Protein AF-A0A0P0XG26-F1 (afdb_monomer)

Organism: Oryza sativa subsp. japonica (NCBI:txid39947)

Secondary structure (DSSP, 8-state):
-EEEEEE--BTTGGGT---B---SS--BSS-TTSGGGGBBTTT--BGGGEEEEE-----TTTHHHHHHHTT-------------S--------

Radius of gyration: 22.9 Å; Cα contacts (8 Å, |Δi|>4): 112; chains: 1; bounding box: 59×46×50 Å

pLDDT: mean 74.87, std 17.66, range [43.62, 94.25]

InterPro domains:
  IPR006456 ZF-HD homeobox protein, Cys/His-rich dimerisation domain [PF04770] (2-54)
  IPR006456 ZF-HD homeobox protein, Cys/His-rich dimerisation domain [PS51523] (4-53)
  IPR006456 ZF-HD homeobox protein, Cys/His-rich dimerisation domain [TIGR01566] (3-52)

Structure (mmCIF, N/CA/C/O backbone):
data_AF-A0A0P0XG26-F1
#
_entry.id   AF-A0A0P0XG26-F1
#
loop_
_atom_site.group_PDB
_atom_site.id
_atom_site.type_symbol
_atom_site.label_atom_id
_atom_site.label_alt_id
_atom_site.label_comp_id
_atom_site.label_asym_id
_atom_site.label_entity_id
_atom_site.label_seq_id
_atom_site.pdbx_PDB_ins_code
_atom_site.Cartn_x
_atom_site.Cartn_y
_atom_site.Cartn_z
_atom_site.occupancy
_atom_site.B_iso_or_equiv
_atom_site.auth_seq_id
_atom_site.auth_comp_id
_atom_site.auth_asym_id
_atom_site.auth_atom_id
_atom_site.pdbx_PDB_model_num
ATOM 1 N N . ARG A 1 1 ? -3.940 4.670 14.850 1.00 77.56 1 ARG A N 1
ATOM 2 C CA . ARG A 1 1 ? -4.585 3.766 13.855 1.00 77.56 1 ARG A CA 1
ATOM 3 C C . ARG A 1 1 ? -3.565 3.360 12.785 1.00 77.56 1 ARG A C 1
ATOM 5 O O . ARG A 1 1 ? -2.700 4.163 12.468 1.00 77.56 1 ARG A O 1
ATOM 12 N N . VAL A 1 2 ? -3.627 2.148 12.222 1.00 86.50 2 VAL A N 1
ATOM 13 C CA . VAL A 1 2 ? -2.725 1.721 11.125 1.00 86.50 2 VAL A CA 1
ATOM 14 C C . VAL A 1 2 ? -3.471 1.763 9.793 1.00 86.50 2 VAL A C 1
ATOM 16 O O . VAL A 1 2 ? -4.612 1.314 9.714 1.00 86.50 2 VAL A O 1
ATOM 19 N N . ARG A 1 3 ? -2.827 2.296 8.755 1.00 89.38 3 ARG A N 1
ATOM 20 C CA . ARG A 1 3 ? -3.272 2.258 7.358 1.00 89.38 3 ARG A CA 1
ATOM 21 C C . ARG A 1 3 ? -2.203 1.598 6.492 1.00 89.38 3 ARG A C 1
ATOM 23 O O . ARG A 1 3 ? -1.041 1.521 6.887 1.00 89.38 3 ARG A O 1
ATOM 30 N N . TYR A 1 4 ? -2.601 1.118 5.322 1.00 92.44 4 TYR A N 1
ATOM 31 C CA . TYR A 1 4 ? -1.706 0.492 4.356 1.00 92.44 4 TYR A CA 1
ATOM 32 C C . TYR A 1 4 ? -1.773 1.294 3.052 1.00 92.44 4 TYR A C 1
ATOM 34 O O . TYR A 1 4 ? -2.855 1.499 2.507 1.00 92.44 4 TYR A O 1
ATOM 42 N N . GLY A 1 5 ? -0.628 1.818 2.622 1.00 92.25 5 GLY A N 1
ATOM 43 C CA . GLY A 1 5 ? -0.491 2.669 1.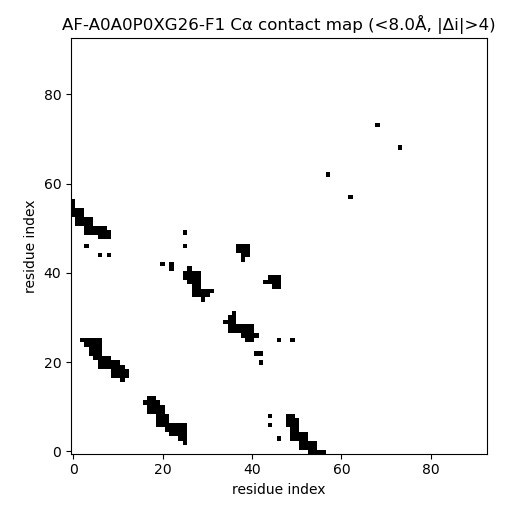441 1.00 92.25 5 GLY A CA 1
ATOM 44 C C . GLY A 1 5 ? -0.131 1.858 0.204 1.00 92.25 5 GLY A C 1
ATOM 45 O O . GLY A 1 5 ? -0.815 0.893 -0.143 1.00 92.25 5 GLY A O 1
ATOM 46 N N . GLU A 1 6 ? 0.968 2.230 -0.448 1.00 93.38 6 GLU A N 1
ATOM 47 C CA . GLU A 1 6 ? 1.349 1.657 -1.730 1.00 93.38 6 GLU A CA 1
ATOM 48 C C . GLU A 1 6 ? 1.888 0.228 -1.650 1.00 93.38 6 GLU A C 1
ATOM 50 O O . GLU A 1 6 ? 2.575 -0.133 -0.690 1.00 93.38 6 GLU A O 1
ATOM 55 N N . CYS A 1 7 ? 1.601 -0.574 -2.681 1.00 94.25 7 CYS A N 1
ATOM 56 C CA . CYS A 1 7 ? 2.151 -1.922 -2.816 1.00 94.25 7 CYS A CA 1
ATOM 57 C C . CYS A 1 7 ? 3.625 -1.862 -3.241 1.00 94.25 7 CYS A C 1
ATOM 59 O O . CYS A 1 7 ? 3.981 -1.120 -4.152 1.00 94.25 7 CYS A O 1
ATOM 61 N N . ARG A 1 8 ? 4.481 -2.672 -2.610 1.00 92.19 8 ARG A N 1
ATOM 62 C CA . ARG A 1 8 ? 5.929 -2.750 -2.886 1.00 92.19 8 ARG A CA 1
ATOM 63 C C . ARG A 1 8 ? 6.379 -4.105 -3.409 1.00 92.19 8 ARG A C 1
ATOM 65 O O . ARG A 1 8 ? 7.572 -4.398 -3.442 1.00 92.19 8 ARG A O 1
ATOM 72 N N . ARG A 1 9 ? 5.433 -4.965 -3.784 1.00 90.56 9 ARG A N 1
ATOM 73 C CA . ARG A 1 9 ? 5.767 -6.262 -4.361 1.00 90.56 9 ARG A CA 1
ATOM 74 C C . ARG A 1 9 ? 6.271 -6.060 -5.789 1.00 90.56 9 ARG A C 1
ATOM 76 O O . ARG A 1 9 ? 5.604 -5.429 -6.600 1.00 90.56 9 ARG A O 1
ATOM 83 N N . ASN A 1 10 ? 7.431 -6.629 -6.103 1.00 90.75 10 ASN A N 1
ATOM 84 C CA . ASN A 1 10 ? 7.894 -6.732 -7.482 1.00 90.75 10 ASN A CA 1
ATOM 85 C C . ASN A 1 10 ? 7.139 -7.877 -8.176 1.00 90.75 10 ASN A C 1
ATOM 87 O O . ASN A 1 10 ? 7.412 -9.052 -7.918 1.00 90.75 10 ASN A O 1
ATOM 91 N N . HIS A 1 11 ? 6.190 -7.536 -9.045 1.00 85.31 11 HIS A N 1
ATOM 92 C CA . HIS A 1 11 ? 5.398 -8.513 -9.794 1.00 85.31 11 HIS A CA 1
ATOM 93 C C . HIS A 1 11 ? 6.210 -9.164 -10.926 1.00 85.31 11 HIS A C 1
ATOM 95 O O . HIS A 1 11 ? 5.985 -10.330 -11.247 1.00 85.31 11 HIS A O 1
ATOM 101 N N . ALA A 1 12 ? 7.222 -8.470 -11.457 1.00 88.06 12 ALA A N 1
ATOM 102 C CA . ALA A 1 12 ? 8.117 -8.994 -12.490 1.00 88.06 12 ALA A CA 1
ATOM 103 C C . ALA A 1 12 ? 9.311 -9.798 -11.944 1.00 88.06 12 ALA A C 1
ATOM 105 O O . ALA A 1 12 ? 10.076 -10.344 -12.738 1.00 88.06 12 ALA A O 1
ATOM 106 N N . ALA A 1 13 ? 9.458 -9.939 -10.619 1.00 85.94 13 ALA A N 1
ATOM 107 C CA . ALA A 1 13 ? 10.584 -10.659 -10.011 1.00 85.94 13 ALA A CA 1
ATOM 108 C C . ALA A 1 13 ? 10.727 -12.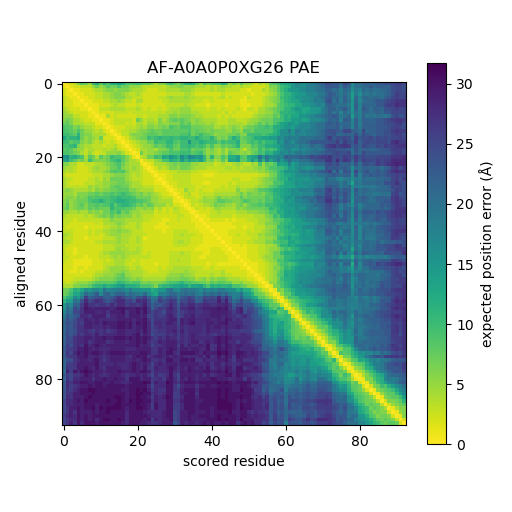091 -10.551 1.00 85.94 13 ALA A C 1
ATOM 110 O O . ALA A 1 13 ? 11.834 -12.559 -10.798 1.00 85.94 13 ALA A O 1
ATOM 111 N N . ARG A 1 14 ? 9.599 -12.777 -10.787 1.00 80.56 14 ARG A N 1
ATOM 112 C CA . ARG A 1 14 ? 9.578 -14.143 -11.341 1.00 80.56 14 ARG A CA 1
ATOM 113 C C . ARG A 1 14 ? 10.068 -14.218 -12.791 1.00 80.56 14 ARG A C 1
ATOM 115 O O . ARG A 1 14 ? 10.479 -15.284 -13.222 1.00 80.56 14 ARG A O 1
ATOM 122 N N . MET A 1 15 ? 10.013 -13.107 -13.520 1.00 84.38 15 MET A N 1
ATOM 123 C CA . MET A 1 15 ? 10.421 -12.985 -14.923 1.00 84.38 15 MET A CA 1
ATOM 124 C C . MET A 1 15 ? 11.844 -12.410 -15.056 1.00 84.38 15 MET A C 1
ATOM 126 O O . MET A 1 15 ? 12.280 -12.113 -16.162 1.00 84.38 15 MET A O 1
ATOM 130 N N . GLY A 1 16 ? 12.562 -12.203 -13.942 1.00 88.56 16 GLY A N 1
ATOM 131 C CA . GLY A 1 16 ? 13.886 -11.568 -13.934 1.00 88.56 16 GLY A CA 1
ATOM 132 C C . GLY A 1 16 ? 13.860 -10.044 -14.101 1.00 88.56 16 GLY A C 1
ATOM 133 O O . GLY A 1 16 ? 14.909 -9.430 -14.265 1.00 88.56 16 GLY A O 1
ATOM 134 N N . GLY A 1 17 ? 12.677 -9.426 -14.050 1.00 86.88 17 GLY A N 1
ATOM 135 C CA . GLY A 1 17 ? 12.497 -7.981 -14.166 1.00 86.88 17 GLY A CA 1
ATOM 136 C C . GLY A 1 17 ? 12.227 -7.289 -12.828 1.00 86.88 17 GLY A C 1
ATOM 137 O O . GLY A 1 17 ? 12.024 -7.921 -11.786 1.00 86.88 17 GLY A O 1
ATOM 138 N N . HIS A 1 18 ? 12.163 -5.958 -12.869 1.00 84.88 18 HIS A N 1
ATOM 139 C CA . HIS A 1 18 ? 11.711 -5.133 -11.752 1.00 84.88 18 HIS A CA 1
ATOM 140 C C . HIS A 1 18 ? 10.548 -4.248 -12.193 1.00 84.88 18 HIS A C 1
ATOM 142 O O . HIS A 1 18 ? 10.743 -3.234 -12.854 1.00 84.88 18 HIS A O 1
ATOM 148 N N . ALA A 1 19 ? 9.335 -4.654 -11.824 1.00 83.69 19 ALA A N 1
ATOM 149 C CA . ALA A 1 19 ? 8.119 -3.888 -12.050 1.00 83.69 19 ALA A CA 1
ATOM 150 C C . ALA A 1 19 ? 7.265 -3.956 -10.785 1.00 83.69 19 ALA A C 1
ATOM 152 O O . ALA A 1 19 ? 6.757 -5.016 -10.402 1.00 83.69 19 ALA A O 1
ATOM 153 N N . VAL A 1 20 ? 7.158 -2.817 -10.108 1.00 80.50 20 VAL A N 1
ATO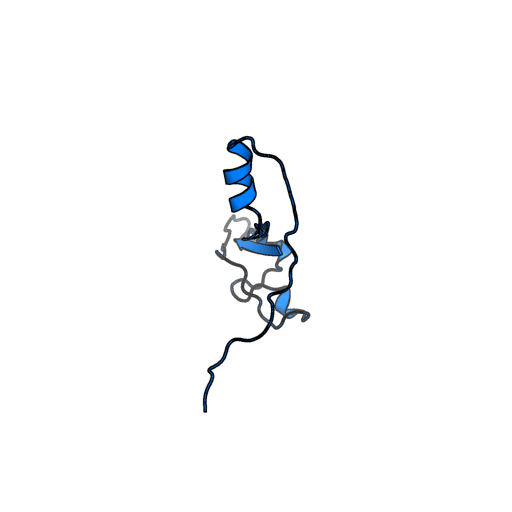M 154 C CA . VAL A 1 20 ? 6.267 -2.641 -8.965 1.00 80.50 20 VAL A CA 1
ATOM 155 C C . VAL A 1 20 ? 4.969 -2.075 -9.519 1.00 80.50 20 VAL A C 1
ATOM 157 O O . VAL A 1 20 ? 4.923 -0.923 -9.936 1.00 80.50 20 VAL A O 1
ATOM 160 N N . ASP A 1 21 ? 3.927 -2.898 -9.534 1.00 69.50 21 ASP A N 1
ATOM 161 C CA . ASP A 1 21 ? 2.600 -2.605 -10.100 1.00 69.50 21 ASP A CA 1
ATOM 162 C C . ASP A 1 21 ? 1.777 -1.656 -9.191 1.00 69.50 21 ASP A C 1
ATOM 164 O O . ASP A 1 21 ? 0.578 -1.812 -8.986 1.00 69.50 21 ASP A O 1
ATOM 168 N N . GLY A 1 22 ? 2.468 -0.742 -8.504 1.00 77.6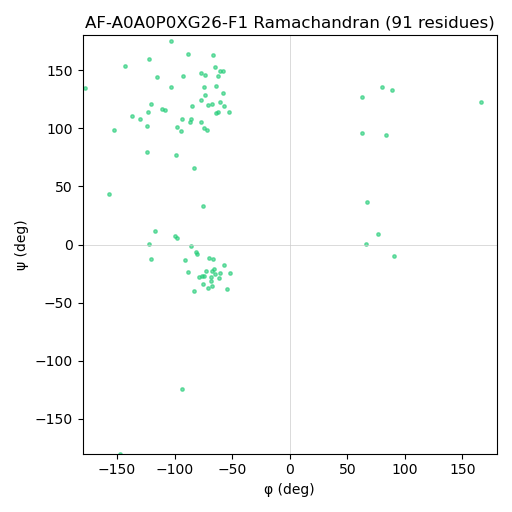9 22 GLY A N 1
ATOM 169 C CA . GLY A 1 22 ? 2.086 -0.198 -7.203 1.00 77.69 22 GLY A CA 1
ATOM 170 C C . GLY A 1 22 ? 0.668 0.370 -7.131 1.00 77.69 22 GLY A C 1
ATOM 171 O O . GLY A 1 22 ? 0.379 1.426 -7.691 1.00 77.69 22 GLY A O 1
ATOM 172 N N . CYS A 1 23 ? -0.194 -0.266 -6.331 1.00 89.81 23 CYS A N 1
ATOM 173 C CA . CYS A 1 23 ? -1.422 0.364 -5.838 1.00 89.81 23 CYS A CA 1
ATOM 174 C C . CYS A 1 23 ? -1.063 1.634 -5.060 1.00 89.81 23 CYS A C 1
ATOM 176 O O . CYS A 1 23 ? -0.016 1.662 -4.420 1.00 89.81 23 CYS A O 1
ATOM 178 N N . ARG A 1 24 ? -1.928 2.654 -5.047 1.00 87.31 24 ARG A N 1
ATOM 179 C CA . ARG A 1 24 ? -1.710 3.877 -4.242 1.00 87.31 24 ARG A CA 1
ATOM 180 C C . ARG A 1 24 ? -2.264 3.767 -2.823 1.00 87.31 24 ARG A C 1
ATOM 182 O O . ARG A 1 24 ? -1.770 4.422 -1.910 1.00 87.31 24 ARG A O 1
ATOM 189 N N . GLU A 1 25 ? -3.241 2.893 -2.641 1.00 89.62 25 GLU A N 1
ATOM 190 C CA . GLU A 1 25 ? -3.894 2.612 -1.371 1.00 89.62 25 GLU A CA 1
ATOM 191 C C . GLU A 1 25 ? -4.227 1.121 -1.268 1.00 89.62 25 GLU A C 1
ATOM 193 O O . GLU A 1 25 ? -4.366 0.425 -2.279 1.00 89.62 25 GLU A O 1
ATOM 198 N N . PHE A 1 26 ? -4.309 0.613 -0.039 1.00 92.25 26 PHE A N 1
ATOM 199 C CA . PHE A 1 26 ? -4.778 -0.742 0.219 1.00 92.25 26 PHE A CA 1
ATOM 200 C C . PHE A 1 26 ? -6.303 -0.767 0.291 1.00 92.25 26 PHE A C 1
ATOM 202 O O . PHE A 1 26 ? -6.901 -0.169 1.187 1.00 92.25 26 PHE A O 1
ATOM 209 N N . LEU A 1 27 ? -6.908 -1.528 -0.614 1.00 92.00 27 LEU A N 1
ATOM 210 C CA . LEU A 1 27 ? -8.337 -1.813 -0.625 1.00 92.00 27 LEU A CA 1
ATOM 211 C C . LEU A 1 27 ? -8.529 -3.270 -0.220 1.00 92.00 27 LEU A C 1
ATOM 213 O O . LEU A 1 27 ? -8.053 -4.157 -0.921 1.00 92.00 27 LEU A O 1
ATOM 217 N N . ALA A 1 28 ? -9.182 -3.519 0.910 1.00 92.44 28 ALA A N 1
ATOM 218 C CA . ALA A 1 28 ? -9.495 -4.875 1.347 1.00 92.44 28 ALA A CA 1
ATOM 219 C C . ALA A 1 28 ? -10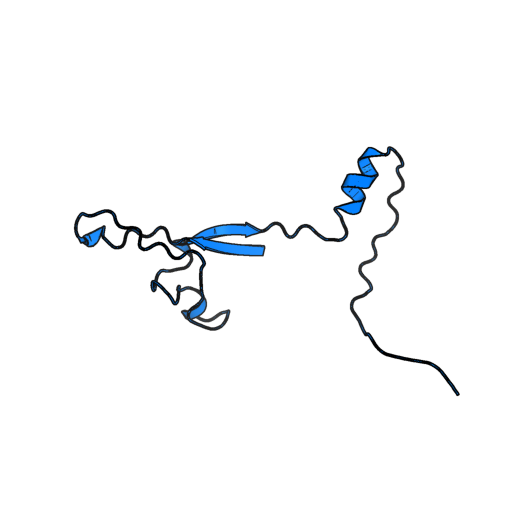.462 -5.557 0.363 1.00 92.44 28 ALA A C 1
ATOM 221 O O . ALA A 1 28 ? -11.436 -4.947 -0.066 1.00 92.44 28 ALA A O 1
ATOM 222 N N . GLU A 1 29 ? -10.207 -6.823 0.029 1.00 92.94 29 GLU A N 1
ATOM 223 C CA . GLU A 1 29 ? -11.090 -7.645 -0.818 1.00 92.94 29 GLU A CA 1
ATOM 224 C C . GLU A 1 29 ? -12.376 -8.077 -0.085 1.00 92.94 29 GLU A C 1
ATOM 226 O O . GLU A 1 29 ? -13.377 -8.388 -0.721 1.00 92.94 29 GLU A O 1
ATOM 231 N N . GLY A 1 30 ? -12.367 -8.096 1.252 1.00 90.81 30 GLY A N 1
ATOM 232 C CA . GLY A 1 30 ? -13.502 -8.541 2.062 1.00 90.81 30 GLY A CA 1
ATOM 233 C C . GLY A 1 30 ? -13.640 -7.817 3.400 1.00 90.81 30 GLY A C 1
ATOM 234 O O . GLY A 1 30 ? -12.836 -6.953 3.744 1.00 90.81 30 GLY A O 1
ATOM 235 N N . GLU A 1 31 ? -14.669 -8.210 4.152 1.00 89.38 31 GLU A N 1
ATOM 236 C CA . GLU A 1 31 ? -15.045 -7.654 5.460 1.00 89.38 31 GLU A CA 1
ATOM 237 C C . GLU A 1 31 ? -13.952 -7.801 6.526 1.00 89.38 31 GLU A C 1
ATOM 239 O O . GLU A 1 31 ? -13.183 -8.773 6.534 1.00 89.38 31 GLU A O 1
ATOM 244 N N . GLU A 1 32 ? -13.910 -6.842 7.454 1.00 84.19 32 GLU A N 1
ATOM 245 C CA . GLU A 1 32 ? -12.946 -6.804 8.553 1.00 84.19 32 GLU A CA 1
ATOM 246 C C . GLU A 1 32 ? -13.040 -8.082 9.409 1.00 84.19 32 GLU A C 1
ATOM 248 O O . GLU A 1 32 ? -14.117 -8.529 9.785 1.00 84.19 32 GLU A O 1
ATOM 253 N N . GLY A 1 33 ? -11.897 -8.723 9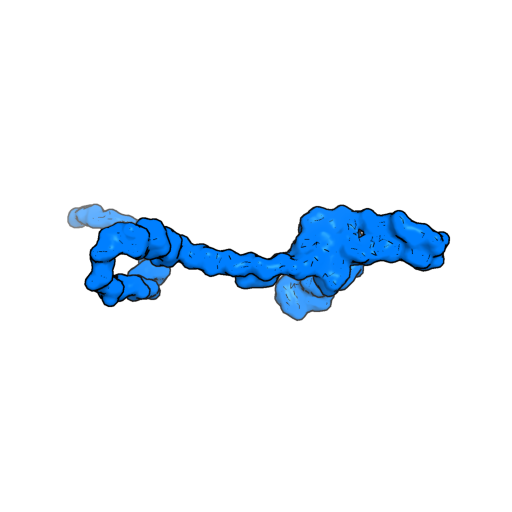.671 1.00 83.44 33 GLY A N 1
ATOM 254 C CA . GLY A 1 33 ? -11.837 -10.011 10.380 1.00 83.44 33 GLY A CA 1
ATOM 255 C C . GLY A 1 33 ? -11.897 -11.255 9.484 1.00 83.44 33 GLY A C 1
ATOM 256 O O . GLY A 1 33 ? -11.581 -12.348 9.950 1.00 83.44 33 GLY A O 1
ATOM 257 N N . THR A 1 34 ? -12.203 -11.116 8.190 1.00 87.94 34 THR A N 1
ATOM 258 C CA . THR A 1 34 ? -12.117 -12.227 7.226 1.00 87.94 34 THR A CA 1
ATOM 259 C C . THR A 1 34 ? -10.722 -12.343 6.601 1.00 87.94 34 THR A C 1
ATOM 261 O O . THR A 1 34 ? -9.927 -11.401 6.603 1.00 87.94 34 THR A O 1
ATOM 264 N N . GLY A 1 35 ? -10.420 -13.488 5.977 1.00 85.25 35 GLY A N 1
ATOM 265 C CA . GLY A 1 35 ? -9.197 -13.644 5.178 1.00 85.25 35 GLY A CA 1
ATOM 266 C C . GLY A 1 35 ? -9.111 -12.669 3.991 1.00 85.25 35 GLY A C 1
ATOM 267 O O . GLY A 1 35 ? -8.008 -12.337 3.557 1.00 85.25 35 GLY A O 1
ATOM 268 N N . GLY A 1 36 ? -10.254 -12.176 3.496 1.00 88.00 36 GLY A N 1
ATOM 269 C CA . GLY A 1 36 ? -10.330 -11.160 2.440 1.00 88.00 36 GLY A CA 1
ATOM 270 C C . GLY A 1 36 ? -9.839 -9.783 2.894 1.00 88.00 36 GLY A C 1
ATOM 271 O O . GLY A 1 36 ? -9.198 -9.080 2.118 1.00 88.00 36 GLY A O 1
ATOM 272 N N . ALA A 1 37 ? -9.998 -9.430 4.176 1.00 92.19 37 ALA A N 1
ATOM 273 C CA . ALA A 1 37 ? -9.469 -8.174 4.724 1.00 92.19 37 ALA A CA 1
ATOM 274 C C . ALA A 1 37 ? -7.933 -8.099 4.754 1.00 92.19 37 ALA A C 1
ATOM 276 O O . ALA A 1 37 ? -7.349 -7.037 4.986 1.00 92.19 37 ALA A O 1
ATOM 277 N N . LEU A 1 38 ? -7.252 -9.226 4.536 1.00 93.25 38 LEU A N 1
ATOM 278 C CA . LEU A 1 38 ? -5.795 -9.305 4.515 1.00 93.25 38 LEU A CA 1
ATOM 279 C C . LEU A 1 38 ? -5.199 -9.093 3.122 1.00 93.25 38 LEU A C 1
ATOM 281 O O . LEU A 1 38 ? -3.983 -8.907 3.017 1.00 93.25 38 LEU A O 1
ATOM 285 N N . ARG A 1 39 ? -6.017 -9.131 2.067 1.00 94.00 39 ARG A N 1
ATOM 286 C CA . ARG A 1 39 ? -5.576 -9.061 0.672 1.00 94.00 39 ARG A CA 1
ATOM 287 C C . ARG A 1 39 ? -6.088 -7.801 -0.006 1.00 94.00 39 ARG A C 1
ATOM 289 O O . ARG A 1 39 ? -7.194 -7.343 0.260 1.00 94.00 39 ARG A O 1
ATOM 296 N N . CYS A 1 40 ? -5.248 -7.255 -0.876 1.00 93.81 40 CYS A N 1
ATOM 297 C CA . CYS A 1 40 ? -5.583 -6.108 -1.696 1.00 93.81 40 CYS A CA 1
ATOM 298 C C . CYS A 1 40 ? -6.479 -6.550 -2.858 1.00 93.81 40 CYS A C 1
ATOM 300 O O . CYS A 1 40 ? -6.061 -7.386 -3.655 1.00 93.81 40 CYS A O 1
ATOM 302 N N . ALA A 1 41 ? -7.658 -5.952 -3.003 1.00 93.00 41 ALA A N 1
ATOM 303 C CA . ALA A 1 41 ? -8.579 -6.211 -4.106 1.00 93.00 41 ALA A CA 1
ATOM 304 C C . ALA A 1 41 ? -7.983 -5.853 -5.482 1.00 93.00 41 ALA A C 1
ATOM 306 O O . ALA A 1 41 ? -8.335 -6.465 -6.483 1.00 93.00 41 ALA A O 1
ATOM 307 N N . ALA A 1 42 ? -7.062 -4.880 -5.538 1.00 90.44 42 ALA A N 1
ATOM 308 C CA . ALA A 1 42 ? -6.499 -4.390 -6.797 1.00 90.44 42 ALA A CA 1
ATOM 309 C C . ALA A 1 42 ? -5.345 -5.258 -7.334 1.00 90.44 42 ALA A C 1
ATOM 311 O O . ALA A 1 42 ? -5.255 -5.482 -8.534 1.00 90.44 42 ALA A O 1
ATOM 312 N N . CYS A 1 43 ? -4.456 -5.748 -6.460 1.00 91.62 43 CYS A N 1
ATOM 313 C CA . CYS A 1 43 ? -3.259 -6.506 -6.868 1.00 91.62 43 CYS A CA 1
ATOM 314 C C . CYS A 1 43 ? -3.164 -7.918 -6.267 1.00 91.62 43 CYS A C 1
ATOM 316 O O . CYS A 1 43 ? -2.160 -8.607 -6.463 1.00 91.62 43 CYS A O 1
ATOM 318 N N . GLY A 1 44 ? -4.143 -8.335 -5.459 1.00 91.06 44 GLY A N 1
ATOM 319 C CA . GLY A 1 44 ? -4.170 -9.628 -4.764 1.00 91.06 44 GLY A CA 1
ATOM 320 C C . GLY A 1 44 ? -3.089 -9.809 -3.691 1.00 91.06 44 GLY A C 1
ATOM 321 O O . GLY A 1 44 ? -2.994 -10.869 -3.071 1.00 91.06 44 GLY A O 1
ATOM 322 N N . CYS A 1 45 ? -2.236 -8.808 -3.459 1.00 92.50 45 CYS A N 1
ATOM 323 C CA . CYS A 1 45 ? -1.131 -8.926 -2.518 1.00 92.50 45 CYS A CA 1
ATOM 324 C C . CYS A 1 45 ? -1.614 -8.801 -1.076 1.00 92.50 45 CYS A C 1
ATOM 326 O O . CYS A 1 45 ? -2.530 -8.046 -0.759 1.00 92.50 45 CYS A O 1
ATOM 328 N N . HIS A 1 46 ? -0.945 -9.513 -0.174 1.00 93.50 46 HIS A N 1
ATOM 329 C CA . HIS A 1 46 ? -1.189 -9.369 1.255 1.00 93.50 46 HIS A CA 1
ATOM 330 C C . HIS A 1 46 ? -0.862 -7.941 1.724 1.00 93.50 46 HIS A C 1
ATOM 332 O O . HIS A 1 46 ? 0.126 -7.355 1.274 1.00 93.50 46 HIS A O 1
ATOM 338 N N . ARG A 1 47 ? -1.614 -7.409 2.695 1.00 93.12 47 ARG A N 1
ATOM 339 C CA . ARG A 1 47 ? -1.405 -6.074 3.293 1.00 93.12 47 ARG A CA 1
ATOM 340 C C . ARG A 1 47 ? 0.029 -5.826 3.782 1.00 93.12 47 ARG A C 1
ATOM 342 O O . ARG A 1 47 ? 0.472 -4.689 3.837 1.00 93.12 47 ARG A O 1
ATOM 349 N N . SER A 1 48 ? 0.780 -6.884 4.106 1.00 92.56 48 SER A N 1
ATOM 350 C CA . SER A 1 48 ? 2.199 -6.794 4.499 1.00 92.56 48 SER A CA 1
ATOM 351 C C . SER A 1 48 ? 3.117 -6.304 3.378 1.00 92.56 48 SER A C 1
ATOM 353 O O . SER A 1 48 ? 4.170 -5.748 3.666 1.00 92.56 48 SER A O 1
ATOM 355 N N . PHE A 1 49 ? 2.736 -6.504 2.113 1.00 92.50 49 PHE A N 1
ATOM 356 C CA . PHE A 1 49 ? 3.466 -5.960 0.967 1.00 92.50 49 PHE A CA 1
ATOM 357 C C . PHE A 1 49 ? 3.131 -4.491 0.702 1.00 92.50 49 PHE A C 1
ATOM 359 O O . PHE A 1 49 ? 3.775 -3.864 -0.136 1.00 92.50 49 PHE A O 1
ATOM 366 N N . HIS A 1 50 ? 2.139 -3.937 1.399 1.00 93.56 50 HIS A N 1
ATOM 367 C CA . HIS A 1 50 ? 1.814 -2.522 1.333 1.00 93.56 50 HIS A CA 1
ATOM 368 C C . HIS A 1 50 ? 2.550 -1.754 2.430 1.00 93.56 50 HIS A C 1
ATOM 370 O O . HIS A 1 50 ? 2.733 -2.255 3.544 1.00 93.56 50 HIS A O 1
ATOM 376 N N . ARG A 1 51 ? 2.965 -0.514 2.141 1.00 92.75 51 ARG A N 1
ATOM 377 C CA . ARG A 1 51 ? 3.610 0.348 3.142 1.00 92.75 51 ARG A CA 1
ATOM 378 C C . ARG A 1 51 ? 2.683 0.514 4.345 1.00 92.75 51 ARG A C 1
ATOM 380 O O . ARG A 1 51 ? 1.608 1.095 4.228 1.00 92.75 51 ARG A O 1
ATOM 387 N N . ARG A 1 52 ? 3.138 0.077 5.520 1.00 92.75 52 ARG A N 1
ATOM 388 C CA . ARG A 1 52 ? 2.460 0.356 6.787 1.00 92.75 52 ARG A CA 1
ATOM 389 C C . ARG A 1 52 ? 2.633 1.834 7.134 1.00 92.75 52 ARG A C 1
ATOM 391 O O . ARG A 1 52 ? 3.753 2.301 7.313 1.00 92.75 52 ARG A O 1
ATOM 398 N N . VAL A 1 53 ? 1.522 2.545 7.251 1.00 89.94 53 VAL A N 1
ATOM 399 C CA . VAL A 1 53 ? 1.459 3.942 7.680 1.00 89.94 53 VAL A CA 1
ATOM 400 C C . VAL A 1 53 ? 0.808 3.973 9.056 1.00 89.94 53 VAL A C 1
ATOM 402 O O . VAL A 1 53 ? -0.344 3.570 9.229 1.00 89.94 53 VAL A O 1
ATOM 405 N N . VAL A 1 54 ? 1.559 4.416 10.060 1.00 88.69 54 VAL A N 1
ATOM 406 C CA . VAL A 1 54 ? 1.013 4.643 11.398 1.00 88.69 54 VAL A CA 1
ATOM 407 C C . VAL A 1 54 ? 0.426 6.044 11.404 1.00 88.69 54 VAL A C 1
ATOM 409 O O . VAL A 1 54 ? 1.153 7.029 11.366 1.00 88.69 54 VAL A O 1
ATOM 412 N N . VAL A 1 55 ? -0.901 6.122 11.417 1.00 82.12 55 VAL A N 1
ATOM 413 C CA . VAL A 1 55 ? -1.605 7.387 11.598 1.00 82.12 55 VAL A CA 1
ATOM 414 C C . VAL A 1 55 ? -1.725 7.593 13.098 1.00 82.12 55 VAL A C 1
ATOM 416 O O . VAL A 1 55 ? -2.506 6.904 13.774 1.00 82.12 55 VAL A O 1
ATOM 419 N N . VAL A 1 56 ? -0.912 8.504 13.622 1.00 79.44 56 VAL A N 1
ATOM 420 C CA . VAL A 1 56 ? -1.157 9.081 14.940 1.00 79.44 56 VAL A CA 1
ATOM 421 C C . VAL A 1 56 ? -2.474 9.843 14.828 1.00 79.44 56 VAL A C 1
ATOM 423 O O . VAL A 1 56 ? -2.615 10.752 14.016 1.00 79.44 56 VAL A O 1
ATOM 426 N N . GLN A 1 57 ? -3.501 9.370 15.534 1.00 64.31 57 GLN A N 1
ATOM 427 C CA . GLN A 1 57 ? -4.723 10.150 15.676 1.00 64.31 57 GLN A CA 1
ATOM 428 C C . GLN A 1 57 ? -4.360 11.292 16.610 1.00 64.31 57 GLN A C 1
ATOM 430 O O . GLN A 1 57 ? -4.285 11.100 17.820 1.00 64.31 57 GLN A O 1
ATOM 435 N N . GLN A 1 58 ? -4.069 12.445 16.021 1.00 61.84 58 GLN A N 1
ATOM 436 C CA . GLN A 1 58 ? -4.019 13.692 16.754 1.00 61.84 58 GLN A CA 1
ATOM 437 C C . GLN A 1 58 ? -5.435 13.918 17.296 1.00 61.84 58 GLN A C 1
ATOM 439 O O . GLN A 1 58 ? -6.402 14.001 16.534 1.00 61.84 58 GLN A O 1
ATOM 444 N N . CYS A 1 59 ? -5.584 13.872 18.615 1.00 61.00 59 CYS A N 1
ATOM 445 C CA . CYS A 1 59 ? -6.830 14.227 19.267 1.00 61.00 59 CYS A CA 1
ATOM 446 C C . CYS A 1 59 ? -7.152 15.687 18.938 1.00 61.00 59 CYS A C 1
ATOM 448 O O . CYS A 1 59 ? -6.395 16.575 19.309 1.00 61.00 59 CYS A O 1
ATOM 450 N N . CYS A 1 60 ? -8.314 15.966 18.341 1.00 59.38 60 CYS A N 1
ATOM 451 C CA . CYS A 1 60 ? -8.772 17.348 18.144 1.00 59.38 60 CYS A CA 1
ATOM 452 C C . CYS A 1 60 ? -8.865 18.136 19.471 1.00 59.38 60 CYS A C 1
ATOM 454 O O . CYS A 1 60 ? -8.902 19.360 19.460 1.00 59.38 60 CYS A O 1
ATOM 456 N N . ALA A 1 61 ? -8.886 17.440 20.613 1.00 59.22 61 ALA A N 1
ATOM 457 C CA . ALA A 1 61 ? -8.910 18.029 21.948 1.00 59.22 61 ALA A CA 1
ATOM 458 C C . ALA A 1 61 ? -7.533 18.474 22.487 1.00 59.22 61 ALA A C 1
ATOM 460 O O . ALA A 1 61 ? -7.488 19.060 23.563 1.00 59.22 61 ALA A O 1
ATOM 461 N N . CYS A 1 62 ? -6.414 18.192 21.805 1.00 55.34 62 CYS A N 1
ATOM 462 C CA . CYS A 1 62 ? -5.079 18.421 22.374 1.00 55.34 62 CYS A CA 1
ATOM 463 C C . CYS A 1 62 ? -4.183 19.399 21.583 1.00 55.34 62 CYS A C 1
ATOM 465 O O . CYS A 1 62 ? -3.201 19.894 22.137 1.00 55.34 62 CYS A O 1
ATOM 467 N N . ASP A 1 63 ? -4.535 19.782 20.351 1.00 53.56 63 ASP A N 1
ATOM 468 C CA . ASP A 1 63 ? -3.725 20.745 19.579 1.00 53.56 63 ASP A CA 1
ATOM 469 C C . ASP A 1 63 ? -3.940 22.205 19.996 1.00 53.56 63 ASP A C 1
ATOM 471 O O . ASP A 1 63 ? -3.017 23.019 19.925 1.00 53.56 63 ASP A O 1
ATOM 475 N N . THR A 1 64 ? -5.123 22.548 20.510 1.00 56.44 64 THR A N 1
ATOM 476 C CA . THR A 1 64 ? -5.363 23.875 21.098 1.00 56.44 64 THR A CA 1
ATOM 477 C C . THR A 1 64 ? -4.572 24.069 22.392 1.00 56.44 64 THR A C 1
ATOM 479 O O . THR A 1 64 ? -4.155 25.187 22.683 1.00 56.44 64 THR A O 1
ATOM 482 N N . ALA A 1 65 ? -4.272 22.988 23.123 1.00 52.56 65 ALA A N 1
ATOM 483 C CA . ALA A 1 65 ? -3.432 23.033 24.318 1.00 52.56 65 ALA A CA 1
ATOM 484 C C . ALA A 1 65 ? -1.937 23.197 23.989 1.00 52.56 65 ALA A C 1
ATOM 486 O O . ALA A 1 65 ? -1.236 23.891 24.717 1.00 52.56 65 ALA A O 1
ATOM 487 N N . ALA A 1 66 ? -1.442 22.632 22.881 1.00 48.31 66 ALA A N 1
ATOM 488 C CA . ALA A 1 66 ? -0.051 22.829 22.456 1.00 48.31 66 ALA A CA 1
ATOM 489 C C . ALA A 1 66 ? 0.203 24.256 21.932 1.00 48.31 66 ALA A C 1
ATOM 491 O O . ALA A 1 66 ? 1.239 24.845 22.237 1.00 48.31 66 ALA A O 1
ATOM 492 N N . ALA A 1 67 ? -0.763 24.845 21.215 1.00 47.88 67 ALA A N 1
ATOM 493 C CA . ALA A 1 67 ? -0.703 26.256 20.829 1.00 47.88 67 ALA A CA 1
ATOM 494 C C . ALA A 1 67 ? -0.831 27.198 22.045 1.00 47.88 67 ALA A C 1
ATOM 496 O O . ALA A 1 67 ? -0.150 28.221 22.101 1.00 47.88 67 ALA A O 1
ATOM 497 N N . ALA A 1 68 ? -1.646 26.840 23.046 1.00 49.50 68 ALA A N 1
ATOM 498 C CA . ALA A 1 68 ? -1.807 27.617 24.279 1.00 49.50 68 ALA A CA 1
ATOM 499 C C . ALA A 1 68 ? -0.629 27.469 25.265 1.00 49.50 68 ALA A C 1
ATOM 501 O O . ALA A 1 68 ? -0.333 28.404 26.009 1.00 49.50 68 ALA A O 1
ATOM 502 N N . ALA A 1 69 ? 0.095 26.344 25.254 1.00 49.03 69 ALA A N 1
ATOM 503 C CA . ALA A 1 69 ? 1.254 26.120 26.124 1.00 49.03 69 ALA A CA 1
ATOM 504 C C . ALA A 1 69 ? 2.434 27.063 25.819 1.00 49.03 69 ALA A C 1
ATOM 506 O O . ALA A 1 69 ? 3.252 27.325 26.701 1.00 49.03 69 ALA A O 1
ATOM 507 N N . ALA A 1 70 ? 2.499 27.638 24.612 1.00 53.25 70 ALA A N 1
ATOM 508 C CA . ALA A 1 70 ? 3.476 28.673 24.268 1.00 53.25 70 ALA A CA 1
ATOM 509 C C . ALA A 1 70 ? 3.218 30.024 24.975 1.00 53.25 70 ALA A C 1
ATOM 511 O O . ALA A 1 70 ? 4.092 30.888 24.960 1.00 53.25 70 ALA A O 1
ATOM 512 N N . ALA A 1 71 ? 2.051 30.212 25.610 1.00 54.38 71 ALA A N 1
ATOM 513 C CA . ALA A 1 71 ? 1.644 31.469 26.245 1.00 54.38 71 ALA A CA 1
ATOM 514 C C . ALA A 1 71 ? 1.833 31.518 27.778 1.00 54.38 71 ALA A C 1
ATOM 516 O O . ALA A 1 71 ? 1.433 32.496 28.404 1.00 54.38 71 ALA A O 1
ATOM 517 N N . GLY A 1 72 ? 2.467 30.516 28.401 1.00 52.94 72 GLY A N 1
ATOM 518 C CA . GLY A 1 72 ? 2.998 30.659 29.767 1.00 52.94 72 GLY A CA 1
ATOM 519 C C . GLY A 1 72 ? 1.970 30.833 30.899 1.00 52.94 72 GLY A C 1
ATOM 520 O O . GLY A 1 72 ? 2.250 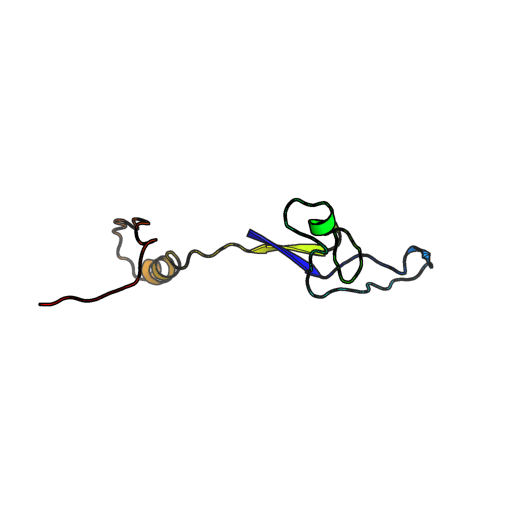31.541 31.862 1.00 52.94 72 GLY A O 1
ATOM 521 N N . GLY A 1 73 ? 0.809 30.175 30.833 1.00 48.56 73 GLY A N 1
ATOM 522 C CA . GLY A 1 73 ? -0.183 30.148 31.918 1.00 48.56 73 GLY A CA 1
ATOM 523 C C . GLY A 1 73 ? -0.616 28.719 32.236 1.00 48.56 73 GLY A C 1
ATOM 524 O O . GLY A 1 73 ? -1.300 28.077 31.450 1.00 48.56 73 GLY A O 1
ATOM 525 N N . TRP A 1 74 ? -0.182 28.206 33.377 1.00 59.62 74 TRP A N 1
ATOM 526 C CA . TRP A 1 74 ? -0.330 26.832 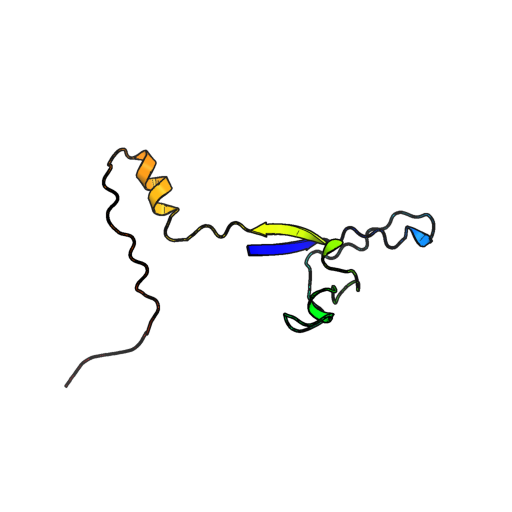33.836 1.00 59.62 74 TRP A CA 1
ATOM 527 C C . TRP A 1 74 ? -1.527 26.742 34.783 1.00 59.62 74 TRP A C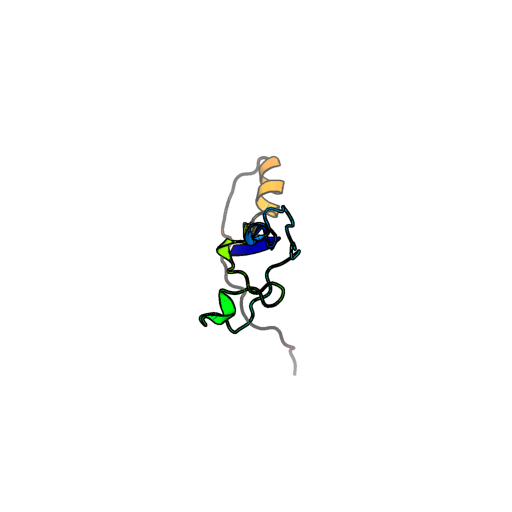 1
ATOM 529 O O . TRP A 1 74 ? -1.404 27.061 35.956 1.00 59.62 74 TRP A O 1
ATOM 539 N N . GLU A 1 75 ? -2.670 26.254 34.303 1.00 43.62 75 GLU A N 1
ATOM 540 C CA . GLU A 1 75 ? -3.544 25.430 35.144 1.00 43.62 75 GLU A CA 1
ATOM 541 C C . GLU A 1 75 ? -4.355 24.478 34.258 1.00 43.62 75 GLU A C 1
ATOM 543 O O . GLU A 1 75 ? -5.337 24.843 33.617 1.00 43.62 75 GLU A O 1
ATOM 548 N N . TRP A 1 76 ? -3.883 23.236 34.168 1.00 56.25 76 TRP A N 1
ATOM 549 C CA . TRP A 1 76 ? -4.599 22.144 33.528 1.00 56.25 76 TRP A CA 1
ATOM 550 C C . TRP A 1 76 ? -5.725 21.723 34.479 1.00 56.25 76 TRP A C 1
ATOM 552 O O . TRP A 1 76 ? -5.501 21.031 35.468 1.00 56.25 76 TRP A O 1
ATOM 562 N N . ARG A 1 77 ? -6.955 22.165 34.219 1.00 53.69 77 ARG A N 1
ATOM 563 C CA . ARG A 1 77 ? -8.133 21.526 34.809 1.00 53.69 77 ARG A CA 1
ATOM 564 C C . ARG A 1 77 ? -9.080 21.066 33.710 1.00 53.69 77 ARG A C 1
ATOM 566 O O . ARG A 1 77 ? -9.644 21.869 32.981 1.00 53.69 77 ARG A O 1
ATOM 573 N N . ASP A 1 78 ? -9.180 19.742 33.669 1.00 51.41 78 ASP A N 1
ATOM 574 C CA . ASP A 1 78 ? -10.301 18.907 33.247 1.00 51.41 78 ASP A CA 1
ATOM 575 C C . ASP A 1 78 ? -10.781 18.979 31.788 1.00 51.41 78 ASP A C 1
ATOM 577 O O . ASP A 1 78 ? -11.634 19.773 31.405 1.00 51.41 78 ASP A O 1
ATOM 581 N N . CYS A 1 79 ? -10.281 18.046 30.975 1.00 49.06 79 CYS A N 1
ATOM 582 C CA . CYS A 1 79 ? -10.927 17.646 29.730 1.00 49.06 79 CYS A CA 1
ATOM 583 C C . CYS A 1 79 ? -11.705 16.348 30.008 1.00 49.06 79 CYS A C 1
ATOM 585 O O . CYS A 1 79 ? -11.224 15.254 29.711 1.00 49.06 79 CYS A O 1
ATOM 587 N N . SER A 1 80 ? -12.871 16.466 30.651 1.00 52.44 80 SER A N 1
ATOM 588 C CA . SER A 1 80 ? -13.806 15.347 30.822 1.00 52.44 80 SER A CA 1
ATOM 589 C C . SER A 1 80 ? -14.392 14.942 29.461 1.00 52.44 80 SER A C 1
ATOM 591 O O . SER A 1 80 ? -15.024 15.768 28.795 1.00 52.44 80 SER A O 1
ATOM 593 N N . PRO A 1 81 ? -14.210 13.687 29.007 1.00 53.59 81 PRO A N 1
ATOM 594 C CA . PRO A 1 81 ? -14.769 13.195 27.758 1.00 53.59 81 PRO A CA 1
ATOM 595 C C . PRO A 1 81 ? -16.221 12.755 27.968 1.00 53.59 81 PRO A C 1
ATOM 597 O O . PRO A 1 81 ? -16.552 11.582 27.836 1.00 53.59 81 PRO A O 1
ATOM 600 N N . GLU A 1 82 ? -17.108 13.697 28.268 1.00 46.97 82 GLU A N 1
ATOM 601 C CA . GLU A 1 82 ? -18.549 13.446 28.280 1.00 46.97 82 GLU A CA 1
ATOM 602 C C . GLU A 1 82 ? -19.241 14.430 27.351 1.00 46.97 82 GLU A C 1
ATOM 604 O O . GLU A 1 82 ? -19.784 15.441 27.771 1.00 46.97 82 GLU A O 1
ATOM 609 N N . SER A 1 83 ? -19.196 14.151 26.051 1.00 50.41 83 SER A N 1
ATOM 610 C CA . SER A 1 83 ? -20.165 14.684 25.083 1.00 50.41 83 SER A CA 1
ATOM 611 C C . SER A 1 83 ? -20.219 13.789 23.844 1.00 50.41 83 SER A C 1
ATOM 613 O O . SER A 1 83 ? -20.233 14.250 22.708 1.00 50.41 83 SER A O 1
ATOM 615 N N . SER A 1 84 ? -20.236 12.473 24.058 1.00 56.19 84 SER A N 1
ATOM 616 C CA . SER A 1 84 ? -20.914 11.587 23.114 1.00 56.19 84 SER A CA 1
ATOM 617 C C . SER A 1 84 ? -22.315 11.397 23.671 1.00 56.19 84 SER A C 1
ATOM 619 O O . SER A 1 84 ? -22.458 10.614 24.602 1.00 56.19 84 SER A O 1
ATOM 621 N N . SER A 1 85 ? -23.307 12.149 23.185 1.00 50.91 85 SER A N 1
ATOM 622 C CA . SER A 1 85 ? -24.694 11.695 22.966 1.00 50.91 85 SER A CA 1
ATOM 623 C C . SER A 1 85 ? -25.645 12.871 22.721 1.00 50.91 85 SER A C 1
ATOM 625 O O . SER A 1 85 ? -25.831 13.730 23.575 1.00 50.91 85 SER A O 1
ATOM 627 N N . SER A 1 86 ? -26.302 12.789 21.562 1.00 50.84 86 SER A N 1
ATOM 628 C CA . SER A 1 86 ? -27.657 13.278 21.278 1.00 50.84 86 SER A CA 1
ATOM 629 C C . SER A 1 86 ? -27.834 14.748 20.903 1.00 50.84 86 SER A C 1
ATOM 631 O O . SER A 1 86 ? -28.078 15.625 21.725 1.00 50.84 86 SER A O 1
ATOM 633 N N . ALA A 1 87 ? -27.848 14.971 19.589 1.00 53.88 87 ALA A N 1
ATOM 634 C CA . ALA A 1 87 ? -28.614 16.046 18.988 1.00 53.88 87 ALA A CA 1
ATOM 635 C C . ALA A 1 87 ? -30.128 15.833 19.182 1.00 53.88 87 ALA A C 1
ATOM 637 O O . ALA A 1 87 ? -30.614 14.701 19.122 1.00 53.88 87 ALA A O 1
ATOM 638 N N . SER A 1 88 ? -30.835 16.969 19.188 1.00 52.41 88 SER A N 1
ATOM 639 C CA . SER A 1 88 ? -32.278 17.192 18.964 1.00 52.41 88 SER A CA 1
ATOM 640 C C . SER A 1 88 ? -33.165 17.101 20.214 1.00 52.41 88 SER A C 1
ATOM 642 O O . SER A 1 88 ? -33.096 16.129 20.947 1.00 52.41 88 SER A O 1
ATOM 644 N N . SER A 1 89 ? -34.099 18.001 20.512 1.00 58.66 89 SER A N 1
ATOM 645 C CA . SER A 1 89 ? -34.490 19.299 19.956 1.00 58.66 89 SER A CA 1
ATOM 646 C C . SER A 1 89 ? -35.629 19.833 20.843 1.00 58.66 89 SER A C 1
ATOM 648 O O . SER A 1 89 ? -36.560 19.098 21.137 1.00 58.66 89 SER A O 1
ATOM 650 N N . THR A 1 90 ? -35.529 21.111 21.202 1.00 62.34 90 THR A N 1
ATOM 651 C CA . THR A 1 90 ? -36.605 22.117 21.322 1.00 62.34 90 THR A CA 1
ATOM 652 C C . THR A 1 90 ? -37.764 21.973 22.333 1.00 62.34 90 THR A C 1
ATOM 654 O O . THR A 1 90 ? -38.533 21.023 22.375 1.00 62.34 90 THR A O 1
ATOM 657 N N . THR A 1 91 ? -37.880 23.064 23.084 1.00 62.88 91 THR A N 1
ATOM 658 C CA . THR A 1 91 ? -38.826 23.542 24.098 1.00 62.88 91 THR A CA 1
ATOM 659 C C . THR A 1 91 ? -40.249 23.861 23.591 1.00 62.88 91 THR A C 1
ATOM 661 O O . THR A 1 91 ? -40.410 24.203 22.423 1.00 62.88 91 THR A O 1
ATOM 664 N N . ALA A 1 92 ? -41.179 23.955 24.562 1.00 49.50 92 ALA A N 1
ATOM 665 C CA . ALA A 1 92 ? -42.425 24.758 24.614 1.00 49.50 92 ALA A CA 1
ATOM 666 C C . ALA A 1 92 ? -43.653 24.186 23.863 1.00 49.50 92 ALA A C 1
ATOM 668 O O . ALA A 1 92 ? -43.516 23.700 22.749 1.00 49.50 92 ALA A O 1
ATOM 669 N N . SER A 1 93 ? -44.884 24.170 24.394 1.00 57.31 93 SER A N 1
ATOM 670 C CA . SER A 1 93 ? -45.552 24.887 25.498 1.00 57.31 93 SER A CA 1
ATOM 671 C C . SER A 1 93 ? -46.625 24.011 26.145 1.00 57.31 93 SER A C 1
ATOM 673 O O . SER A 1 93 ? -47.123 23.095 25.455 1.00 57.31 93 SER A O 1
#

Mean predicted aligned error: 15.13 Å

Sequence (93 aa):
RVRYGECRRNHAARMGGHAVDGCREFLAEGEEGTGGALRCAACGCHRSFHRRVVVVQQCCACDTAAAAAAAGGWEWRDCSPESSSSASSTTAS

Foldseek 3Di:
DKFFAWFQDQPCVVVVDGDRPIDGGADFCDDPPDPSNQARPVPRDGSVRTDIDDDDPPPPVPPVVVVCVVVPDDDDDDPDPPDPDDDDDDDDD

Solvent-accessible surface area (backbone atoms only — not comparable to full-atom values): 6065 Å² total; per-residue (Å²): 91,81,46,42,31,35,38,67,52,54,71,29,51,89,77,79,44,87,40,60,82,51,42,76,55,60,43,58,59,38,59,88,92,44,80,36,41,43,22,22,60,87,77,67,44,49,53,85,47,18,44,78,40,78,44,78,76,77,55,87,85,50,58,66,54,60,65,49,61,78,68,77,74,91,76,95,77,82,87,77,91,78,81,88,78,81,85,86,79,89,82,88,132